Protein AF-A0A8J9ZPQ2-F1 (afdb_monomer_lite)

pLDDT: mean 84.51, std 11.31, range [42.5, 95.62]

Structure (mmCIF, N/CA/C/O backbone):
data_AF-A0A8J9ZPQ2-F1
#
_entry.id   AF-A0A8J9ZPQ2-F1
#
loop_
_atom_site.group_PDB
_atom_site.id
_atom_site.type_symbol
_atom_site.label_atom_id
_atom_site.label_alt_id
_atom_site.label_comp_id
_atom_site.label_asym_id
_atom_site.label_entity_id
_atom_site.label_seq_id
_atom_site.pdbx_PDB_ins_code
_atom_site.Cartn_x
_atom_site.Cartn_y
_atom_site.Cartn_z
_atom_site.occupancy
_atom_site.B_iso_or_equiv
_atom_site.auth_seq_id
_atom_site.auth_comp_id
_atom_site.auth_asym_id
_atom_site.auth_atom_id
_atom_site.pdbx_PDB_model_num
ATOM 1 N N . MET A 1 1 ? 8.869 7.863 21.214 1.00 42.50 1 MET A N 1
ATOM 2 C CA . MET A 1 1 ? 7.642 7.044 21.302 1.00 42.50 1 MET A CA 1
ATOM 3 C C . MET A 1 1 ? 6.701 7.530 20.214 1.00 42.50 1 MET A C 1
ATOM 5 O O . MET A 1 1 ? 6.178 8.625 20.353 1.00 42.50 1 MET A O 1
ATOM 9 N N . ALA A 1 2 ? 6.577 6.815 19.093 1.00 50.69 2 ALA A N 1
ATOM 10 C CA . ALA A 1 2 ? 5.607 7.196 18.067 1.00 50.69 2 ALA A CA 1
ATOM 11 C C . ALA A 1 2 ? 4.202 7.002 18.652 1.00 50.69 2 ALA A C 1
ATOM 13 O O . ALA A 1 2 ? 3.883 5.912 19.130 1.00 50.69 2 ALA A O 1
ATOM 14 N N . SER A 1 3 ? 3.399 8.065 18.697 1.00 53.91 3 SER A N 1
ATOM 15 C CA . SER A 1 3 ? 2.001 7.980 19.107 1.00 53.91 3 SER A CA 1
ATOM 16 C C . SER A 1 3 ? 1.294 6.993 18.182 1.00 53.91 3 SER A C 1
ATOM 18 O O . SER A 1 3 ? 1.336 7.133 16.962 1.00 53.91 3 SER A O 1
ATOM 20 N N . ARG A 1 4 ? 0.691 5.961 18.773 1.00 69.00 4 ARG A N 1
ATOM 21 C CA . ARG A 1 4 ? 0.048 4.820 18.107 1.00 69.00 4 ARG A CA 1
ATOM 22 C C . ARG A 1 4 ? -1.285 5.253 17.482 1.00 69.00 4 ARG A C 1
ATOM 24 O O . ARG A 1 4 ? -2.352 4.822 17.903 1.00 69.00 4 ARG A O 1
ATOM 31 N N . MET A 1 5 ? -1.223 6.204 16.553 1.00 79.44 5 MET A N 1
ATOM 32 C CA . MET A 1 5 ? -2.391 6.842 15.957 1.00 79.44 5 MET A CA 1
ATOM 33 C C . MET A 1 5 ? -3.015 5.945 14.884 1.00 79.44 5 MET A C 1
ATOM 35 O O . MET A 1 5 ? -2.287 5.254 14.163 1.00 79.44 5 MET A O 1
ATOM 39 N N . PRO A 1 6 ? -4.354 5.931 14.785 1.00 86.81 6 PRO A N 1
ATOM 40 C CA . PRO A 1 6 ? -5.033 5.275 13.682 1.00 86.81 6 PRO A CA 1
ATOM 41 C C . PRO A 1 6 ? -4.692 5.970 12.358 1.00 86.81 6 PRO A C 1
ATOM 43 O O . PRO A 1 6 ? -4.405 7.166 12.326 1.00 86.81 6 PRO A O 1
ATOM 46 N 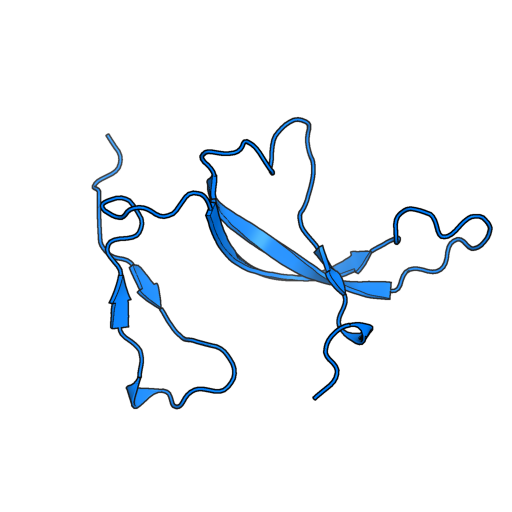N . VAL A 1 7 ? -4.739 5.213 11.267 1.00 88.50 7 VAL A N 1
ATOM 47 C CA . VAL A 1 7 ? -4.493 5.683 9.900 1.00 88.50 7 VAL A CA 1
ATOM 48 C C . VAL A 1 7 ? -5.809 5.631 9.140 1.00 88.50 7 VAL A C 1
ATOM 50 O O . VAL A 1 7 ? -6.494 4.614 9.194 1.00 88.50 7 VAL A O 1
ATOM 53 N N . TYR A 1 8 ? -6.173 6.712 8.455 1.00 91.38 8 TYR A N 1
ATOM 54 C CA . TYR A 1 8 ? -7.346 6.732 7.586 1.00 91.38 8 TYR A CA 1
ATOM 55 C C . TYR A 1 8 ? -6.964 6.178 6.218 1.00 91.38 8 TYR A C 1
ATOM 57 O O . TYR A 1 8 ? -6.028 6.689 5.600 1.00 91.38 8 TYR A O 1
ATOM 65 N N . VAL A 1 9 ? -7.632 5.116 5.780 1.00 88.81 9 VAL A N 1
ATOM 66 C CA . VAL A 1 9 ? -7.240 4.367 4.582 1.00 88.81 9 VAL A CA 1
ATOM 67 C C . VAL A 1 9 ? -8.321 4.400 3.516 1.00 88.81 9 VAL A C 1
ATOM 69 O O . VAL A 1 9 ? -9.515 4.425 3.808 1.00 88.81 9 VAL A O 1
ATOM 72 N N . GLU A 1 10 ? -7.865 4.374 2.273 1.00 89.62 10 GLU A N 1
ATOM 73 C CA . GLU A 1 10 ? -8.660 4.134 1.080 1.00 89.62 10 GLU A CA 1
ATOM 74 C C . GLU A 1 10 ? -8.261 2.775 0.512 1.00 89.62 10 GLU A C 1
ATOM 76 O O . GLU A 1 10 ? -7.089 2.399 0.567 1.00 89.62 10 GLU A O 1
ATOM 81 N N . PHE A 1 11 ? -9.247 2.032 0.021 1.00 84.12 11 PHE A N 1
ATOM 82 C CA . PHE A 1 11 ? -9.039 0.712 -0.554 1.00 84.12 11 PHE A CA 1
ATOM 83 C C . PHE A 1 11 ? -9.214 0.784 -2.065 1.00 84.12 11 PHE A C 1
ATOM 85 O O . PHE A 1 11 ? -10.157 1.413 -2.548 1.00 84.12 11 PHE A O 1
ATOM 92 N N . ASP A 1 12 ? -8.339 0.093 -2.790 1.00 80.88 12 ASP A N 1
ATOM 93 C CA . ASP A 1 12 ? -8.490 -0.090 -4.230 1.00 80.88 12 ASP A CA 1
ATOM 94 C C . ASP A 1 12 ? -9.848 -0.743 -4.548 1.00 80.88 12 ASP A C 1
ATOM 96 O O . ASP A 1 12 ? -10.349 -1.589 -3.800 1.00 80.88 12 ASP A O 1
ATOM 100 N N . ASP A 1 13 ? -10.448 -0.316 -5.662 1.00 83.94 13 ASP A N 1
ATOM 101 C CA . ASP A 1 13 ? -11.731 -0.807 -6.186 1.00 83.94 13 ASP A CA 1
ATOM 102 C C . ASP A 1 13 ? -12.933 -0.646 -5.225 1.00 83.94 13 ASP A C 1
ATOM 104 O O . ASP A 1 13 ? -13.941 -1.350 -5.343 1.00 83.94 13 ASP A O 1
ATOM 108 N N . ARG A 1 14 ? -12.851 0.290 -4.271 1.00 86.94 14 ARG A N 1
ATOM 109 C CA . ARG A 1 14 ? -13.925 0.610 -3.321 1.00 86.94 14 ARG A CA 1
ATOM 110 C C . ARG A 1 14 ? -14.311 2.081 -3.398 1.00 86.94 14 ARG A C 1
ATOM 112 O O . ARG A 1 14 ? -13.469 2.944 -3.629 1.00 86.94 14 ARG A O 1
ATOM 119 N N . ASP A 1 15 ? -15.589 2.368 -3.164 1.00 90.50 15 ASP A N 1
ATOM 120 C CA . ASP A 1 15 ? -16.073 3.747 -3.128 1.00 90.50 15 ASP A CA 1
ATOM 121 C C . ASP A 1 15 ? -15.454 4.530 -1.966 1.00 90.50 15 ASP A C 1
ATOM 123 O O . ASP A 1 15 ? -15.170 3.989 -0.893 1.00 90.50 15 ASP A O 1
ATOM 127 N N . TRP A 1 16 ? -15.314 5.842 -2.159 1.00 87.38 16 TRP A N 1
ATOM 128 C CA . TRP A 1 16 ? -14.734 6.762 -1.176 1.00 87.38 16 TRP A CA 1
ATOM 129 C C . TRP A 1 16 ? -15.457 6.742 0.184 1.00 87.38 16 TRP A C 1
ATOM 131 O O . TRP A 1 16 ? -14.846 7.039 1.209 1.00 87.38 16 TRP A O 1
ATOM 141 N N . GLU A 1 17 ? -16.737 6.364 0.209 1.00 92.00 17 GLU A N 1
ATOM 142 C CA . GLU A 1 17 ? -17.551 6.235 1.425 1.00 92.00 17 GLU A CA 1
ATOM 143 C C . GLU A 1 17 ? -17.089 5.083 2.332 1.00 92.00 17 GLU A C 1
ATOM 145 O O . GLU A 1 17 ? -17.402 5.065 3.519 1.00 92.00 17 GLU A O 1
ATOM 150 N N . GLN A 1 18 ? -16.314 4.133 1.797 1.00 91.56 18 GLN A N 1
ATOM 151 C CA . GLN A 1 18 ? -15.831 2.953 2.524 1.00 91.56 18 GLN A CA 1
ATOM 152 C C . GLN A 1 18 ? -14.483 3.176 3.222 1.00 91.56 18 GLN A C 1
ATOM 154 O O . GLN A 1 18 ? -13.890 2.236 3.751 1.00 91.56 18 GLN A O 1
ATOM 159 N N . ARG A 1 19 ? -13.975 4.409 3.218 1.00 93.88 19 ARG A N 1
ATOM 160 C CA . ARG A 1 19 ? -12.742 4.768 3.918 1.00 93.88 19 ARG A CA 1
ATOM 161 C C . ARG A 1 19 ? -12.927 4.657 5.426 1.00 93.88 19 ARG A C 1
ATOM 163 O O . ARG A 1 19 ? -13.902 5.158 5.987 1.00 93.88 19 ARG A O 1
ATOM 170 N N . GLU A 1 20 ? -11.946 4.074 6.103 1.00 92.50 20 GLU A N 1
ATOM 171 C CA . GLU A 1 20 ? -12.034 3.818 7.539 1.00 92.50 20 GLU A CA 1
ATOM 172 C C . GLU A 1 20 ? -10.743 4.147 8.289 1.00 92.50 20 GLU A C 1
ATOM 174 O O . GLU A 1 20 ? -9.651 4.217 7.724 1.00 92.50 20 GLU A O 1
ATOM 179 N N . TRP A 1 21 ? -10.876 4.356 9.599 1.00 92.44 21 TRP A N 1
ATOM 180 C CA . TRP A 1 21 ? -9.742 4.524 10.499 1.00 92.44 21 TRP A CA 1
ATOM 181 C C . TRP A 1 21 ? -9.250 3.163 10.985 1.00 92.44 21 TRP A C 1
ATOM 183 O O . TRP A 1 21 ? -9.896 2.512 11.806 1.00 92.44 21 TRP A O 1
ATOM 193 N N . LEU A 1 22 ? -8.060 2.765 10.546 1.00 89.94 22 LEU A N 1
ATOM 194 C CA . LEU A 1 22 ? -7.414 1.532 10.966 1.00 89.94 22 LEU A CA 1
ATOM 195 C C . LEU A 1 22 ? -6.375 1.771 12.050 1.00 89.94 22 LEU A C 1
ATOM 197 O O . LEU A 1 22 ? -5.432 2.551 11.915 1.00 89.94 22 LEU A O 1
ATOM 201 N N . LYS A 1 23 ? -6.478 0.991 13.121 1.00 89.81 23 LYS A N 1
ATOM 202 C CA . LYS A 1 23 ? -5.468 0.927 14.175 1.00 89.81 23 LYS A CA 1
ATOM 203 C C . LYS A 1 23 ? -4.322 -0.015 13.790 1.00 89.81 23 LYS A C 1
ATOM 205 O O . LYS A 1 23 ? -4.113 -1.054 14.416 1.00 89.81 23 LYS A O 1
ATOM 210 N N . VAL A 1 24 ? -3.572 0.343 12.748 1.00 88.38 24 VAL A N 1
ATOM 211 C CA . VAL A 1 24 ? -2.565 -0.532 12.108 1.00 88.38 24 VAL A CA 1
ATOM 212 C C . VAL A 1 24 ? -1.473 -1.024 13.069 1.00 88.38 24 VAL A C 1
ATOM 214 O O . VAL A 1 24 ? -1.037 -2.168 12.980 1.00 88.38 24 VAL A O 1
ATOM 217 N N . TYR A 1 25 ? -1.096 -0.204 14.053 1.00 85.19 25 TYR A N 1
ATOM 218 C CA . TYR A 1 25 ? -0.103 -0.544 15.080 1.00 85.19 25 TYR A CA 1
ATOM 219 C C . TYR A 1 25 ? -0.686 -1.298 16.285 1.00 85.19 25 TYR A C 1
ATOM 221 O O . TYR A 1 25 ? 0.066 -1.796 17.131 1.00 85.19 25 TYR A O 1
ATOM 229 N N . GLU A 1 26 ? -2.016 -1.334 16.409 1.00 83.69 26 GLU A N 1
ATOM 230 C CA . GLU A 1 26 ? -2.721 -2.046 17.480 1.00 83.69 26 GLU A CA 1
ATOM 231 C C . GLU A 1 26 ? -3.152 -3.457 17.089 1.00 83.69 26 GLU A C 1
ATOM 233 O O . GLU A 1 26 ? -3.296 -4.309 17.962 1.00 83.69 26 GLU A O 1
ATOM 238 N N . GLY A 1 27 ? -3.303 -3.710 15.789 1.00 69.56 27 GLY A N 1
ATOM 239 C CA . GLY A 1 27 ? -3.833 -4.957 15.251 1.00 69.56 27 GLY A CA 1
ATOM 240 C C . GLY A 1 27 ? -2.826 -6.093 15.026 1.00 69.56 27 GLY A C 1
ATOM 241 O O . GLY A 1 27 ? -1.602 -5.957 15.142 1.00 69.56 27 GLY A O 1
ATOM 242 N N . GLY A 1 28 ? -3.383 -7.241 14.627 1.00 81.62 28 GLY A N 1
ATOM 243 C CA . GLY A 1 28 ? -2.681 -8.483 14.282 1.00 81.62 28 GLY A CA 1
ATOM 244 C C . GLY A 1 28 ? -1.958 -8.477 12.929 1.00 81.62 28 GLY A C 1
ATOM 245 O O . GLY A 1 28 ? -1.517 -9.532 12.477 1.00 81.62 28 GLY A O 1
ATOM 246 N N . PHE A 1 29 ? -1.806 -7.318 12.281 1.00 89.19 29 PHE A N 1
ATOM 247 C CA . PHE A 1 29 ? -1.104 -7.219 11.003 1.00 89.19 29 PHE A CA 1
ATOM 248 C C . PHE A 1 29 ? 0.363 -7.622 11.169 1.00 89.19 29 PHE A C 1
ATOM 250 O O . PHE A 1 29 ? 1.074 -7.102 12.037 1.00 89.19 29 PHE A O 1
ATOM 257 N N . GLN A 1 30 ? 0.807 -8.564 10.340 1.00 91.50 30 GLN A N 1
ATOM 258 C CA . GLN A 1 30 ? 2.221 -8.916 10.201 1.00 91.50 30 GLN A CA 1
ATOM 259 C C . GLN A 1 30 ? 2.939 -7.910 9.299 1.00 91.50 30 GLN A C 1
ATOM 261 O O . GLN A 1 30 ? 4.080 -7.542 9.563 1.00 91.50 30 GLN A O 1
ATOM 266 N N . VAL A 1 31 ? 2.241 -7.421 8.273 1.00 91.62 31 VAL A N 1
ATOM 267 C CA . VAL A 1 31 ? 2.726 -6.423 7.321 1.00 91.62 31 VAL A CA 1
ATOM 268 C C . VAL A 1 31 ? 1.583 -5.469 6.988 1.00 91.62 31 VAL A C 1
ATOM 270 O O . VAL A 1 31 ? 0.438 -5.902 6.869 1.00 91.62 31 VAL A O 1
ATOM 273 N N . PHE A 1 32 ? 1.898 -4.185 6.834 1.00 90.75 32 PHE A N 1
ATOM 274 C CA . PHE A 1 32 ? 0.999 -3.175 6.286 1.00 90.75 32 PHE A CA 1
ATOM 275 C C . PHE A 1 32 ? 1.780 -2.298 5.306 1.00 90.75 32 PHE A C 1
ATOM 277 O O . PHE A 1 32 ? 2.709 -1.586 5.708 1.00 90.75 32 PHE A O 1
ATOM 284 N N . LEU A 1 33 ? 1.410 -2.383 4.029 1.00 90.25 33 LEU A N 1
ATOM 285 C CA . LEU A 1 33 ? 2.053 -1.682 2.923 1.00 90.25 33 LEU A CA 1
ATOM 286 C C . LEU A 1 33 ? 1.217 -0.473 2.511 1.00 90.25 33 LEU A C 1
ATOM 288 O O . LEU A 1 33 ? -0.005 -0.551 2.466 1.00 90.25 33 LEU A O 1
ATOM 292 N N . VAL A 1 34 ? 1.890 0.625 2.188 1.00 89.06 34 VAL A N 1
ATOM 293 C CA . VAL A 1 34 ? 1.277 1.829 1.625 1.00 89.06 34 VAL A CA 1
ATOM 294 C C . VAL A 1 34 ? 1.903 2.087 0.269 1.00 89.06 34 VAL A C 1
ATOM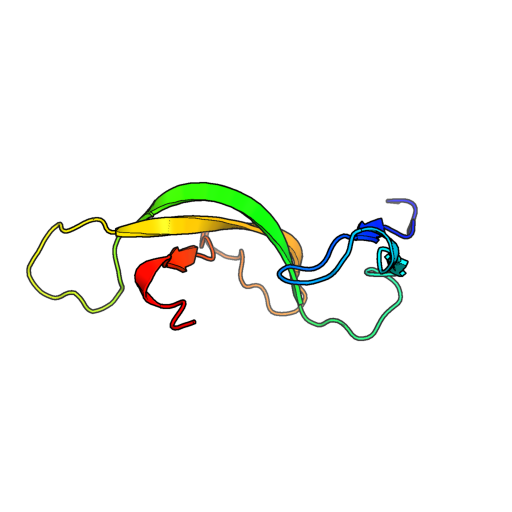 296 O O . VAL A 1 34 ? 3.127 2.247 0.176 1.00 89.06 34 VAL A O 1
ATOM 299 N N . GLU A 1 35 ? 1.056 2.099 -0.756 1.00 91.06 35 GLU A N 1
ATOM 300 C CA . GLU A 1 35 ? 1.399 2.474 -2.125 1.00 91.06 35 GLU A CA 1
ATOM 301 C C . GLU A 1 35 ? 2.119 3.831 -2.156 1.00 91.06 35 GLU A C 1
ATOM 303 O O . GLU A 1 35 ? 1.769 4.754 -1.420 1.00 91.06 35 GLU A O 1
ATOM 308 N N . ARG A 1 36 ? 3.159 3.956 -2.989 1.00 91.12 36 ARG A N 1
ATOM 309 C CA . ARG A 1 36 ? 3.924 5.203 -3.130 1.00 91.12 36 ARG A CA 1
ATOM 310 C C . ARG A 1 36 ? 3.948 5.741 -4.546 1.00 91.12 36 ARG A C 1
ATOM 312 O O . ARG A 1 36 ? 3.460 6.835 -4.792 1.00 91.12 36 ARG A O 1
ATOM 319 N N . THR A 1 37 ? 4.634 5.048 -5.446 1.00 94.19 37 THR A N 1
ATOM 320 C CA . THR A 1 37 ? 4.875 5.558 -6.799 1.00 94.19 37 THR A CA 1
ATOM 321 C C . THR A 1 37 ? 5.180 4.438 -7.777 1.00 94.19 37 THR A C 1
ATOM 323 O O . THR A 1 37 ? 5.573 3.337 -7.373 1.00 94.19 37 THR A O 1
ATOM 326 N N . LEU A 1 38 ? 5.046 4.750 -9.063 1.00 95.62 38 LEU A N 1
ATOM 327 C CA . LEU A 1 38 ? 5.419 3.883 -10.167 1.00 95.62 38 LEU A CA 1
ATOM 328 C C . LEU A 1 38 ? 6.927 3.924 -10.425 1.00 95.62 38 LEU A C 1
ATOM 330 O O . LEU A 1 38 ? 7.563 4.977 -10.403 1.00 95.62 38 LEU A O 1
ATOM 334 N N . VAL A 1 39 ? 7.489 2.759 -10.721 1.00 95.00 39 VAL A N 1
ATOM 335 C CA . VAL A 1 39 ? 8.890 2.559 -11.086 1.00 95.00 39 VAL A CA 1
ATOM 336 C C . VAL A 1 39 ? 9.013 1.541 -12.213 1.00 95.00 39 VAL A C 1
ATOM 338 O O . VAL A 1 39 ? 8.101 0.764 -12.492 1.00 95.00 39 VAL A O 1
ATOM 341 N N . TRP A 1 40 ? 10.187 1.509 -12.831 1.00 93.44 40 TRP A N 1
ATOM 342 C CA . TRP A 1 40 ? 10.587 0.458 -13.758 1.00 93.44 40 TRP A CA 1
ATOM 343 C C . TRP A 1 40 ? 11.387 -0.601 -12.993 1.00 93.44 40 TRP A C 1
ATOM 345 O O . TRP A 1 40 ? 12.504 -0.341 -12.552 1.00 93.44 40 TRP A O 1
ATOM 355 N N . GLY A 1 41 ? 10.797 -1.780 -12.790 1.00 90.00 41 GLY A N 1
ATOM 356 C CA . GLY A 1 41 ? 11.375 -2.865 -11.994 1.00 90.00 41 GLY A CA 1
ATOM 357 C C . GLY A 1 41 ? 11.810 -4.066 -12.833 1.00 90.00 41 GLY A C 1
ATOM 358 O O . GLY A 1 41 ? 11.207 -4.374 -13.860 1.00 90.00 41 GLY A O 1
ATOM 359 N N . GLN A 1 42 ? 12.832 -4.790 -12.374 1.00 87.88 42 GLN A N 1
ATOM 360 C CA . GLN A 1 42 ? 13.248 -6.060 -12.975 1.00 87.88 42 GLN A CA 1
ATOM 361 C C . GLN A 1 42 ? 12.633 -7.245 -12.215 1.00 87.88 42 GLN A C 1
ATOM 363 O O . GLN A 1 42 ? 12.696 -7.306 -10.985 1.00 87.88 42 GLN A O 1
ATOM 368 N N . ARG A 1 43 ? 12.064 -8.218 -12.938 1.00 84.19 43 ARG A N 1
ATOM 369 C CA . ARG A 1 43 ? 11.520 -9.450 -12.341 1.00 84.19 43 ARG A CA 1
ATOM 370 C C . ARG A 1 43 ? 12.634 -10.438 -11.993 1.00 84.19 43 ARG A C 1
ATOM 372 O O . ARG A 1 43 ? 13.550 -10.667 -12.785 1.00 84.19 43 ARG A O 1
ATOM 379 N N . ARG A 1 44 ? 12.531 -11.082 -10.826 1.00 76.12 44 ARG A N 1
ATOM 380 C CA . ARG A 1 44 ? 13.423 -12.193 -10.454 1.00 76.12 44 ARG A CA 1
ATOM 381 C C . ARG A 1 44 ? 13.190 -13.376 -11.396 1.00 76.12 44 ARG A C 1
ATOM 383 O O . ARG A 1 44 ? 12.049 -13.717 -11.678 1.00 76.12 44 ARG A O 1
ATOM 390 N N . GLY A 1 45 ? 14.265 -13.997 -11.878 1.00 73.12 45 GLY A N 1
ATOM 391 C CA . GLY A 1 45 ? 14.180 -15.153 -12.779 1.00 73.12 45 GLY A CA 1
ATOM 392 C C . GLY A 1 45 ? 13.943 -14.817 -14.257 1.00 73.12 45 GLY A C 1
ATOM 393 O O . GLY A 1 45 ? 13.951 -15.731 -15.080 1.00 73.12 45 GLY A O 1
ATOM 394 N N . ALA A 1 46 ? 13.814 -13.536 -14.631 1.00 69.06 46 ALA A N 1
ATOM 395 C CA . ALA A 1 46 ? 13.868 -13.105 -16.030 1.00 69.06 46 ALA A CA 1
ATOM 396 C C . ALA A 1 46 ? 15.311 -13.263 -16.546 1.00 69.06 46 ALA A C 1
ATOM 398 O O . ALA A 1 46 ? 16.129 -12.351 -16.498 1.00 69.06 46 ALA A O 1
ATOM 399 N N . SER A 1 47 ? 15.644 -14.487 -16.953 1.00 61.00 47 SER A N 1
ATOM 400 C CA . SER A 1 47 ? 17.015 -14.991 -17.068 1.00 61.00 47 SER A CA 1
ATOM 401 C C . SER A 1 47 ? 17.890 -14.310 -18.131 1.00 61.00 47 SER A C 1
ATOM 403 O O . SER A 1 47 ? 19.097 -14.544 -18.102 1.00 61.00 47 SER A O 1
ATOM 405 N N . LYS A 1 48 ? 17.354 -13.526 -19.081 1.00 59.25 48 LYS A N 1
ATOM 406 C CA . LYS A 1 48 ? 18.153 -13.065 -20.242 1.00 59.25 48 LYS A CA 1
ATOM 407 C C . LYS A 1 48 ? 17.838 -11.678 -20.802 1.00 59.25 48 LYS A C 1
ATOM 409 O O . LYS A 1 48 ? 18.566 -11.230 -21.681 1.00 59.25 48 LYS A O 1
ATOM 414 N N . SER A 1 49 ? 16.808 -10.982 -20.328 1.00 63.09 49 SER A N 1
ATOM 415 C CA . SER A 1 49 ? 16.471 -9.653 -20.841 1.00 63.09 49 SER A CA 1
ATOM 416 C C . SER A 1 49 ? 16.537 -8.617 -19.724 1.00 63.09 49 SER A C 1
ATOM 418 O O . SER A 1 49 ? 15.959 -8.797 -18.654 1.00 63.09 49 SER A O 1
ATOM 420 N N . ALA A 1 50 ? 17.210 -7.494 -19.983 1.00 72.19 50 ALA A N 1
ATOM 421 C CA . ALA A 1 50 ? 17.169 -6.295 -19.141 1.00 72.19 50 ALA A CA 1
ATOM 422 C C . ALA A 1 50 ? 15.799 -5.583 -19.219 1.00 72.19 50 ALA A C 1
ATOM 424 O O . ALA A 1 50 ? 15.709 -4.367 -19.073 1.00 72.19 50 ALA A O 1
ATOM 425 N N . THR A 1 51 ? 14.728 -6.329 -19.510 1.00 86.62 51 THR A N 1
ATOM 426 C CA . THR A 1 51 ? 13.381 -5.788 -19.641 1.00 86.62 51 THR A CA 1
ATOM 427 C C . THR A 1 51 ? 12.920 -5.323 -18.274 1.00 86.62 51 THR A C 1
ATOM 429 O O . THR A 1 51 ? 12.735 -6.129 -17.356 1.00 86.62 51 THR A O 1
ATOM 432 N N . LEU A 1 52 ? 12.724 -4.017 -18.157 1.00 90.81 52 LEU A N 1
ATOM 433 C CA . LEU A 1 52 ? 12.060 -3.430 -17.014 1.00 90.81 52 LEU A CA 1
ATOM 434 C C . LEU A 1 52 ? 10.559 -3.401 -17.275 1.00 90.81 52 LEU A C 1
ATOM 436 O O . LEU A 1 52 ? 10.110 -3.132 -18.388 1.00 90.81 52 LEU A O 1
ATOM 440 N N . TRP A 1 53 ? 9.793 -3.668 -16.231 1.00 91.62 53 TRP A N 1
ATOM 441 C CA . TRP A 1 53 ? 8.341 -3.675 -16.264 1.00 91.62 53 TRP A CA 1
ATOM 442 C C . TRP A 1 53 ? 7.815 -2.587 -15.335 1.00 91.62 53 TRP A C 1
ATOM 444 O O . TRP A 1 53 ? 8.413 -2.361 -14.276 1.00 91.62 53 TRP A O 1
ATOM 454 N N . PRO A 1 54 ? 6.710 -1.919 -15.698 1.00 94.69 54 PRO A N 1
ATOM 455 C CA . PRO A 1 54 ? 6.101 -0.940 -14.821 1.00 94.69 54 PRO A CA 1
ATOM 456 C C . PRO A 1 54 ? 5.575 -1.647 -13.569 1.00 94.69 54 PRO A C 1
ATOM 458 O O . PRO A 1 54 ? 4.880 -2.668 -13.646 1.00 94.69 54 PRO A O 1
ATOM 461 N N . ALA A 1 55 ? 5.942 -1.109 -12.415 1.00 94.31 55 ALA A N 1
ATOM 462 C CA . ALA A 1 55 ? 5.591 -1.646 -11.117 1.00 94.31 55 ALA A CA 1
ATOM 463 C C . ALA A 1 55 ? 5.305 -0.526 -10.126 1.00 94.31 55 ALA A C 1
ATOM 465 O O . ALA A 1 55 ? 5.829 0.578 -10.248 1.00 94.31 55 ALA A O 1
ATOM 466 N N . LEU A 1 56 ? 4.510 -0.839 -9.119 1.00 94.12 56 LEU A N 1
ATOM 467 C CA . LEU A 1 56 ? 4.232 0.023 -7.995 1.00 94.12 56 LEU A CA 1
ATOM 468 C C . LEU A 1 56 ? 5.179 -0.285 -6.836 1.00 94.12 56 LEU A C 1
ATOM 470 O O . LEU A 1 56 ? 5.491 -1.445 -6.568 1.00 94.12 56 LEU A O 1
ATOM 474 N N . THR A 1 57 ? 5.637 0.758 -6.150 1.00 94.25 57 THR A N 1
ATOM 475 C CA . THR A 1 57 ? 6.463 0.648 -4.941 1.00 94.25 57 THR A CA 1
ATOM 476 C C . THR A 1 57 ? 5.647 0.875 -3.686 1.00 94.25 57 THR A C 1
ATOM 478 O O . THR A 1 57 ? 4.692 1.652 -3.680 1.00 94.25 57 THR A O 1
ATOM 481 N N . PHE A 1 58 ? 6.102 0.263 -2.594 1.00 93.00 58 PHE A N 1
ATOM 482 C CA . PHE A 1 58 ? 5.442 0.352 -1.300 1.00 93.00 58 PHE A CA 1
ATOM 483 C C . PHE A 1 58 ? 6.390 0.818 -0.201 1.00 93.00 58 PHE A C 1
ATOM 485 O O . PHE A 1 58 ? 7.593 0.545 -0.207 1.00 93.00 58 PHE A O 1
ATOM 492 N N . SER A 1 59 ? 5.812 1.508 0.773 1.00 91.38 59 SER A N 1
ATOM 493 C CA . SER A 1 59 ? 6.422 1.783 2.068 1.00 91.38 59 SER A CA 1
ATOM 494 C C . SER A 1 59 ? 5.753 0.951 3.152 1.00 91.38 59 SER A C 1
ATOM 496 O O . SER A 1 59 ? 4.596 0.564 3.015 1.00 91.38 59 SER A O 1
ATOM 498 N N . TYR A 1 60 ? 6.483 0.664 4.224 1.00 91.38 60 TYR A N 1
ATOM 499 C CA . TYR A 1 60 ? 5.999 -0.192 5.300 1.00 91.38 60 TYR A CA 1
ATOM 500 C C . TYR A 1 60 ? 5.571 0.676 6.480 1.00 91.38 60 TYR A C 1
ATOM 502 O O . TYR A 1 60 ? 6.402 1.376 7.059 1.00 91.38 60 TYR A O 1
ATOM 510 N N . LEU A 1 61 ? 4.295 0.614 6.859 1.00 90.50 61 LEU A N 1
ATOM 511 C CA . LEU A 1 61 ? 3.856 1.126 8.162 1.00 90.50 61 LEU A CA 1
ATOM 512 C C . LEU A 1 61 ? 4.031 0.064 9.247 1.00 90.50 61 LEU A C 1
ATOM 514 O O . LEU A 1 61 ? 4.368 0.392 10.381 1.00 90.50 61 LEU A O 1
ATOM 518 N N . VAL A 1 62 ? 3.847 -1.207 8.888 1.00 91.44 62 VAL A N 1
ATOM 519 C CA . VAL A 1 62 ? 4.119 -2.367 9.743 1.00 91.44 62 VAL A CA 1
ATOM 520 C C . VAL A 1 62 ? 4.927 -3.376 8.933 1.00 91.44 62 VAL A C 1
ATOM 522 O O . VAL A 1 62 ? 4.546 -3.710 7.814 1.00 91.44 62 VAL A O 1
ATOM 525 N N . ASP A 1 63 ? 6.024 -3.874 9.502 1.00 92.12 63 ASP A N 1
ATOM 526 C CA . ASP A 1 63 ? 6.844 -4.940 8.917 1.00 92.12 63 ASP A CA 1
ATOM 527 C C . ASP A 1 63 ? 7.434 -5.825 10.024 1.00 92.12 63 ASP A C 1
ATOM 529 O O . ASP A 1 63 ? 8.573 -5.655 10.454 1.00 92.12 63 ASP A O 1
ATOM 533 N N . LYS A 1 64 ? 6.629 -6.758 10.539 1.00 91.69 64 LYS A N 1
ATOM 534 C CA . LYS A 1 64 ? 7.057 -7.714 11.577 1.00 91.69 64 LYS A CA 1
ATOM 535 C C . LYS A 1 64 ? 7.834 -8.897 10.996 1.00 91.69 64 LYS A C 1
ATOM 537 O O . LYS A 1 64 ? 8.473 -9.627 11.747 1.00 91.69 64 LYS A O 1
ATOM 542 N N . VAL A 1 65 ? 7.788 -9.084 9.675 1.00 91.69 65 VAL A N 1
ATOM 543 C CA . VAL A 1 65 ? 8.443 -10.200 8.967 1.00 91.69 65 VAL A CA 1
ATOM 544 C C . VAL A 1 65 ? 9.728 -9.778 8.249 1.00 91.69 65 VAL A C 1
ATOM 546 O O . VAL A 1 65 ? 10.365 -10.601 7.599 1.00 91.69 65 VAL A O 1
ATOM 549 N N . SER A 1 66 ? 10.144 -8.519 8.414 1.00 90.12 66 SER A N 1
ATOM 550 C CA . SER A 1 66 ? 11.405 -7.973 7.904 1.00 90.12 66 SER A CA 1
ATOM 551 C C . SER A 1 66 ? 11.519 -7.990 6.369 1.00 90.12 66 SER A C 1
ATOM 553 O O . SER A 1 66 ? 12.595 -8.235 5.819 1.00 90.12 66 SER A O 1
ATOM 555 N N . LEU A 1 67 ? 10.426 -7.699 5.655 1.00 88.12 67 LEU A N 1
ATOM 556 C CA . LEU A 1 67 ? 10.415 -7.569 4.191 1.00 88.12 67 LEU A CA 1
ATOM 557 C C . LEU A 1 67 ? 11.379 -6.491 3.682 1.00 88.12 67 LEU A C 1
ATOM 559 O O . LEU A 1 67 ? 12.022 -6.689 2.650 1.00 88.12 67 LEU A O 1
ATOM 563 N N . GLY A 1 68 ? 11.494 -5.369 4.398 1.00 84.56 68 GLY A N 1
ATOM 564 C CA . GLY A 1 68 ? 12.386 -4.264 4.038 1.00 84.56 68 GLY A CA 1
ATOM 565 C C . GLY A 1 68 ? 13.860 -4.505 4.381 1.00 84.56 68 GLY A C 1
ATOM 566 O O . GLY A 1 68 ? 14.724 -3.696 4.028 1.00 84.56 68 GLY A O 1
ATOM 567 N N . GLN A 1 69 ? 14.183 -5.600 5.074 1.00 86.38 69 GLN A N 1
ATOM 568 C CA . GLN A 1 69 ? 15.541 -5.858 5.538 1.00 86.38 69 GLN A CA 1
ATOM 569 C C . GLN A 1 69 ? 16.502 -6.083 4.360 1.00 86.38 69 GLN A C 1
ATOM 571 O O . GLN A 1 69 ? 16.191 -6.759 3.376 1.00 86.38 69 GLN A O 1
ATOM 576 N N . GLY A 1 70 ? 17.703 -5.508 4.465 1.00 81.94 70 GLY A N 1
ATOM 577 C CA . GLY A 1 70 ? 18.737 -5.637 3.436 1.00 81.94 70 GLY A CA 1
ATOM 578 C C . GLY A 1 70 ? 18.463 -4.828 2.163 1.00 81.94 70 GLY A C 1
ATOM 579 O O . GLY A 1 70 ? 18.889 -5.241 1.089 1.00 81.94 70 GLY A O 1
ATOM 580 N N . GLY A 1 71 ? 17.733 -3.709 2.264 1.00 78.31 71 GLY A N 1
ATOM 581 C CA . GLY A 1 71 ? 17.496 -2.794 1.137 1.00 78.31 71 GLY A CA 1
ATOM 582 C C . GLY A 1 71 ? 16.517 -3.332 0.091 1.00 78.31 71 GLY A C 1
ATOM 583 O O . GLY A 1 71 ? 16.505 -2.873 -1.049 1.00 78.31 71 GLY A O 1
ATOM 584 N N . ARG A 1 72 ? 15.708 -4.329 0.457 1.00 80.31 72 ARG A N 1
ATOM 585 C CA . ARG A 1 72 ? 14.706 -4.914 -0.433 1.00 80.31 72 ARG A CA 1
ATOM 586 C C . ARG A 1 72 ? 13.496 -3.989 -0.545 1.00 80.31 72 ARG A C 1
ATOM 588 O O . ARG A 1 72 ? 12.960 -3.507 0.451 1.00 80.31 72 ARG A O 1
ATOM 595 N N . CYS A 1 73 ? 13.048 -3.776 -1.775 1.00 84.06 73 CYS A N 1
ATOM 596 C CA . CYS A 1 73 ? 11.809 -3.072 -2.077 1.00 84.06 73 CYS A CA 1
ATOM 597 C C . CYS A 1 73 ? 10.764 -4.091 -2.540 1.00 84.06 73 CYS A C 1
ATOM 599 O O . CYS A 1 73 ? 11.068 -4.952 -3.371 1.00 84.06 73 CYS A O 1
ATOM 601 N N . VAL A 1 74 ? 9.554 -4.007 -1.988 1.00 89.75 74 VAL A N 1
ATOM 602 C CA . VAL A 1 74 ? 8.398 -4.738 -2.511 1.00 89.75 74 VAL A CA 1
ATOM 603 C C . VAL A 1 74 ? 7.882 -3.997 -3.737 1.00 89.75 74 VAL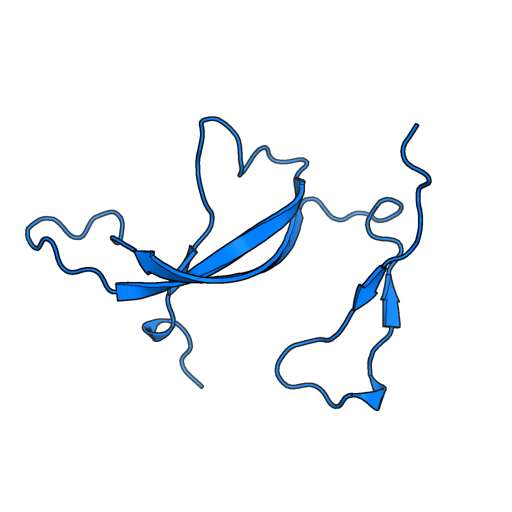 A C 1
ATOM 605 O O 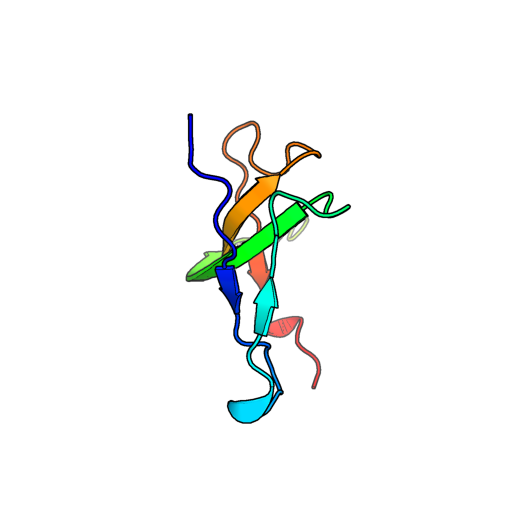. VAL A 1 74 ? 7.697 -2.779 -3.701 1.00 89.75 74 VAL A O 1
ATOM 608 N N . LEU A 1 75 ? 7.669 -4.758 -4.807 1.00 91.31 75 LEU A N 1
ATOM 609 C CA . LEU A 1 75 ? 7.130 -4.286 -6.071 1.00 91.31 75 LEU A CA 1
ATOM 610 C C . LEU A 1 75 ? 5.884 -5.095 -6.420 1.00 91.31 75 LEU A C 1
ATOM 612 O O . LEU A 1 75 ? 5.909 -6.322 -6.326 1.00 91.31 75 LEU A O 1
ATOM 616 N N . GLU A 1 76 ? 4.840 -4.414 -6.875 1.00 92.00 76 GLU A N 1
ATOM 617 C CA . GLU A 1 76 ? 3.690 -5.031 -7.540 1.00 92.00 76 GLU A CA 1
ATOM 618 C C . GLU A 1 76 ? 3.752 -4.662 -9.022 1.00 92.00 76 GLU A C 1
ATOM 620 O O . GLU A 1 76 ? 3.702 -3.486 -9.374 1.00 92.00 76 GLU A O 1
ATOM 625 N N . PHE A 1 77 ? 3.908 -5.638 -9.915 1.00 92.31 77 PHE A N 1
ATOM 6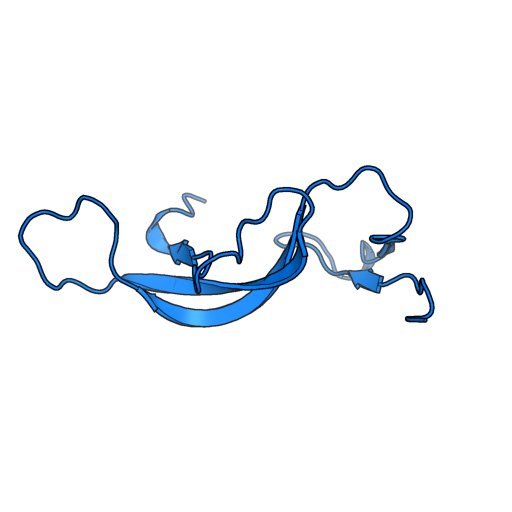26 C CA . PHE A 1 77 ? 3.953 -5.343 -11.345 1.00 92.31 77 PHE A CA 1
ATOM 627 C C . PHE A 1 77 ? 2.543 -5.143 -11.890 1.00 92.31 77 PHE A C 1
ATOM 629 O O . PHE A 1 77 ? 1.687 -6.005 -11.719 1.00 92.31 77 PHE A O 1
ATOM 636 N N . LEU A 1 78 ? 2.323 -4.062 -12.642 1.00 90.50 78 LEU A N 1
ATOM 637 C CA . LEU A 1 78 ? 0.986 -3.725 -13.151 1.00 90.50 78 LEU A CA 1
ATOM 638 C C . LEU A 1 78 ? 0.410 -4.798 -14.081 1.00 90.50 78 LEU A C 1
ATOM 640 O O . LEU A 1 78 ? -0.800 -4.954 -14.178 1.00 90.50 78 LEU A O 1
ATOM 644 N N . HIS A 1 79 ? 1.280 -5.553 -14.753 1.00 84.75 79 HIS A N 1
ATOM 645 C CA . HIS A 1 79 ? 0.873 -6.648 -15.631 1.00 84.75 79 HIS A CA 1
ATOM 646 C C . HIS A 1 79 ? 0.274 -7.845 -14.872 1.00 84.75 79 HIS A C 1
ATOM 648 O O . HIS A 1 79 ? -0.439 -8.637 -15.474 1.00 84.75 79 HIS A O 1
ATOM 654 N N . ASP A 1 80 ? 0.556 -7.984 -13.571 1.00 85.25 80 ASP A N 1
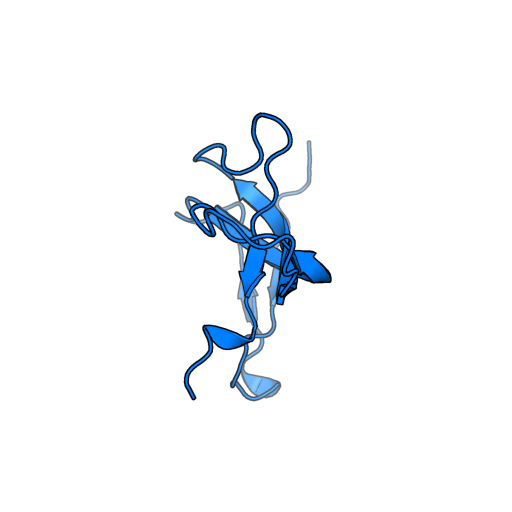ATOM 655 C CA . ASP A 1 80 ? 0.028 -9.089 -12.758 1.00 85.25 80 ASP A CA 1
ATOM 656 C C . ASP A 1 80 ? -1.426 -8.832 -12.314 1.00 85.25 80 ASP A C 1
ATOM 658 O O . ASP A 1 80 ? -2.109 -9.761 -11.882 1.00 85.25 80 ASP A O 1
ATOM 662 N N . ARG A 1 81 ? -1.931 -7.597 -12.467 1.00 75.25 81 ARG A N 1
ATOM 663 C CA . ARG A 1 81 ? -3.342 -7.259 -12.244 1.00 75.25 81 ARG A CA 1
ATOM 664 C C . ARG A 1 81 ? -4.182 -7.752 -13.429 1.00 75.25 81 ARG A C 1
ATOM 666 O O . ARG A 1 81 ? -4.508 -6.987 -14.334 1.00 75.25 81 ARG A O 1
ATOM 673 N N . ALA A 1 82 ? -4.528 -9.038 -13.436 1.00 60.66 82 ALA A N 1
ATOM 674 C CA . ALA A 1 82 ? -5.652 -9.517 -14.235 1.00 60.66 82 ALA A CA 1
ATOM 675 C C . ALA A 1 82 ? -6.943 -8.980 -13.593 1.00 60.66 82 ALA A C 1
ATOM 677 O O . ALA A 1 82 ? -7.251 -9.340 -12.458 1.00 60.66 82 ALA A O 1
ATOM 678 N N . ARG A 1 83 ? -7.630 -8.064 -14.283 1.00 55.69 83 ARG A N 1
ATOM 679 C CA . ARG A 1 83 ? -8.990 -7.638 -13.921 1.00 55.69 83 ARG A CA 1
ATOM 680 C C . ARG A 1 83 ? -10.003 -8.700 -14.329 1.00 55.69 83 ARG A C 1
ATOM 682 O O . ARG A 1 83 ? -9.791 -9.313 -15.400 1.00 55.69 83 ARG A O 1
#

Foldseek 3Di:
DPDQFWDFDDDPPDDPVPIDTHSCVVDPDQWDKDWDDWDFDDDPPPPDDPHTAIWIWIDTPHHNPCCCPPNHIDIGGPVVPDD

Secondary structure (DSSP, 8-state):
------EEE--TTS-GGG-EEE-TTTS--SEEEEEEEEEEEPPTT--S----EEEEEEEEEEESS-TTTTS---EEEGGG---

Radius of gyration: 15.58 Å; chains: 1; bounding box: 36×23×42 Å

Organism: Branchiostoma lanceolatum (NCBI:txid7740)

InterPro domains:
  IPR054504 Lysine-specific demethylase 3B, PWWP domain [PF22988] (32-82)

Sequence (83 aa):
MASRMPVYVEFDDRDWEQREWLKVYEGGFQVFLVERTLVWGQRRGASKSATLWPALTFSYLVDKVSLGQGGRCVLEFLHDRAR